Protein AF-K0IJR1-F1 (afdb_monomer_lite)

pLDDT: mean 80.93, std 12.29, range [48.25, 97.19]

Organism: Nitrososphaera gargensis (strain Ga9.2) (NCBI:txid1237085)

Foldseek 3Di:
DVVVCVVVVHLAEEAEDCDDDPPAPDPAWHADPSHYIYGYPLCVVVVVVLSVVLRVVLVVQVVVDDDPVSSVVSVVVSVVVSVCVCVDPVVVVVVVVSVVVVVVVVVVVVVVVVVVVVVVVVVVVVVVVVVVVVVVVVVVVVVVVVVVVPDDDPD

Sequence (155 aa):
MKRNLREEQTDWGILVSKVFPSNALNDKMYIDTSGILVVKTDYASAAYLGLRHAVIHQFQVQSRLNTQQEREGAHDQILGVLKDWMQGNKLKDVFAKIDEARKATIETEDLLQKLQTYNERTVKSSREFQIKIRGWLQESTQILGELQEKLPLDS

Secondary structure (DSSP, 8-state):
-HHHHHHTT-S-EEEEESS--TT-SSSSEEE-TTSEEEEEGGGHHHHHHHHHHHHHHHHHHHTT--SHHHHHHHHHHHHHHHHHHHHSHHHHHHHHHHHHHHHHHHHHHHHHHHHHHHHHHHHHHHHHHHHHHHHHHHHHHHHHHHHHHHS----

Structure (mmCIF, N/CA/C/O backbone):
data_AF-K0IJR1-F1
#
_entry.id   AF-K0IJR1-F1
#
loop_
_atom_site.group_PDB
_atom_site.id
_atom_site.type_symbol
_atom_site.label_atom_id
_atom_site.label_alt_id
_atom_site.label_comp_id
_atom_site.label_asym_id
_atom_site.label_entity_id
_atom_site.label_seq_id
_atom_site.pdbx_PDB_ins_code
_atom_site.Cartn_x
_atom_site.Cartn_y
_atom_site.Cartn_z
_atom_site.occupancy
_atom_site.B_iso_or_equiv
_atom_site.auth_seq_id
_atom_site.auth_comp_id
_atom_site.auth_asym_id
_atom_site.auth_atom_id
_atom_site.pdbx_PDB_model_num
ATOM 1 N N . MET A 1 1 ? -4.149 12.535 -21.315 1.00 53.59 1 MET A N 1
ATOM 2 C CA . MET A 1 1 ? -2.776 11.987 -21.250 1.00 53.59 1 MET A CA 1
ATOM 3 C C . MET A 1 1 ? -1.950 12.298 -22.494 1.00 53.59 1 MET A C 1
ATOM 5 O O . MET A 1 1 ? -0.945 12.972 -22.350 1.00 53.59 1 MET A O 1
ATOM 9 N N . LYS A 1 2 ? -2.401 11.938 -23.710 1.00 51.88 2 LYS A N 1
ATOM 10 C CA . LYS A 1 2 ? -1.690 12.270 -24.969 1.00 51.88 2 LYS A CA 1
ATOM 11 C C . LYS A 1 2 ? -1.376 13.766 -25.166 1.00 51.88 2 LYS A C 1
ATOM 13 O O . LYS A 1 2 ? -0.408 14.090 -25.837 1.00 51.88 2 LYS A O 1
ATOM 18 N N . ARG A 1 3 ? -2.178 14.670 -24.581 1.00 50.97 3 ARG A N 1
ATOM 19 C CA . ARG A 1 3 ? -1.933 16.124 -24.612 1.00 50.97 3 ARG A CA 1
ATOM 20 C C . ARG A 1 3 ? -0.706 16.530 -23.779 1.00 50.97 3 ARG A C 1
ATOM 22 O O . ARG A 1 3 ? 0.162 17.200 -24.309 1.00 50.97 3 ARG A O 1
ATOM 29 N N . ASN A 1 4 ? -0.594 16.030 -22.547 1.00 57.41 4 ASN A N 1
ATOM 30 C CA . ASN A 1 4 ? 0.521 16.341 -21.643 1.00 57.41 4 ASN A CA 1
ATOM 31 C C . ASN A 1 4 ? 1.844 15.719 -22.126 1.00 57.41 4 ASN A C 1
ATOM 33 O O . ASN A 1 4 ? 2.884 16.351 -22.042 1.00 57.41 4 ASN A O 1
ATOM 37 N N . LEU A 1 5 ? 1.798 14.510 -22.702 1.00 58.09 5 LEU A N 1
ATOM 38 C CA . LEU A 1 5 ? 2.982 13.859 -23.289 1.00 58.09 5 LEU A CA 1
ATOM 39 C C . LEU A 1 5 ? 3.547 14.649 -24.484 1.00 58.09 5 LEU A C 1
ATOM 41 O O . LEU A 1 5 ? 4.758 14.767 -24.641 1.00 58.09 5 LEU A O 1
ATOM 45 N N . ARG A 1 6 ? 2.662 15.242 -25.301 1.00 57.06 6 ARG A N 1
ATOM 46 C CA . ARG A 1 6 ? 3.049 16.127 -26.412 1.00 57.06 6 ARG A CA 1
ATOM 47 C C . ARG A 1 6 ? 3.635 17.458 -25.943 1.00 57.06 6 ARG A C 1
ATOM 49 O O . ARG A 1 6 ? 4.505 17.986 -26.623 1.00 57.06 6 ARG A O 1
ATOM 56 N N . GLU A 1 7 ? 3.154 17.996 -24.825 1.00 51.34 7 GLU A N 1
ATOM 57 C CA . GLU A 1 7 ? 3.683 19.231 -24.230 1.00 51.34 7 GLU A CA 1
ATOM 58 C C . GLU A 1 7 ? 5.073 19.014 -23.608 1.00 51.34 7 GLU A C 1
ATOM 60 O O . GLU A 1 7 ? 5.929 19.885 -23.727 1.00 51.34 7 GLU A O 1
ATOM 65 N N . GLU A 1 8 ? 5.332 17.838 -23.026 1.00 51.34 8 GLU A N 1
ATOM 66 C CA . GLU A 1 8 ? 6.619 17.504 -22.391 1.00 51.34 8 GLU A CA 1
ATOM 67 C C . GLU A 1 8 ? 7.640 16.815 -23.317 1.00 51.34 8 GLU A C 1
ATOM 69 O O . GLU A 1 8 ? 8.737 16.485 -22.876 1.00 51.34 8 GLU A O 1
ATOM 74 N N . GLN A 1 9 ? 7.312 16.610 -24.600 1.00 57.69 9 GLN A N 1
ATOM 75 C CA . GLN A 1 9 ? 8.177 15.940 -25.590 1.00 57.69 9 GLN A CA 1
ATOM 76 C C . GLN A 1 9 ? 8.716 14.573 -25.124 1.00 57.69 9 GLN A C 1
ATOM 78 O O . GLN A 1 9 ? 9.851 14.205 -25.427 1.00 57.69 9 GLN A O 1
ATOM 83 N N . THR A 1 10 ? 7.910 13.807 -24.386 1.00 60.69 10 THR A N 1
ATOM 84 C CA . THR A 1 10 ? 8.278 12.464 -23.921 1.00 60.69 10 THR A CA 1
ATOM 85 C C . THR A 1 10 ? 7.303 11.427 -24.459 1.00 60.69 10 THR A C 1
ATOM 87 O O . THR A 1 10 ? 6.085 11.573 -24.343 1.00 60.69 10 THR A O 1
ATOM 90 N N . ASP A 1 11 ? 7.852 10.347 -25.010 1.00 68.19 11 ASP A N 1
ATOM 91 C CA . ASP A 1 11 ? 7.077 9.175 -25.427 1.00 68.19 11 ASP A CA 1
ATOM 92 C C . ASP A 1 11 ? 6.671 8.307 -24.221 1.00 68.19 11 ASP A C 1
ATOM 94 O O . ASP A 1 11 ? 5.803 7.450 -24.320 1.00 68.19 11 ASP A O 1
ATOM 98 N N . TRP A 1 12 ? 7.250 8.558 -23.043 1.00 77.31 12 TRP A N 1
ATOM 99 C CA . TRP A 1 12 ? 7.043 7.757 -21.838 1.00 77.31 12 TRP A CA 1
ATOM 100 C C . TRP A 1 12 ? 6.056 8.393 -20.872 1.00 77.31 12 TRP A C 1
ATOM 102 O O . TRP A 1 12 ? 6.128 9.591 -20.593 1.00 77.31 12 TRP A O 1
ATOM 112 N N . GLY A 1 13 ? 5.204 7.570 -20.262 1.00 77.88 13 GLY A N 1
ATOM 113 C CA . GLY A 1 13 ? 4.286 8.022 -19.217 1.00 77.88 13 GLY A CA 1
ATOM 114 C C . GLY A 1 13 ? 3.904 6.922 -18.236 1.00 77.88 13 GLY A C 1
ATOM 115 O O . GLY A 1 13 ? 4.012 5.742 -18.547 1.00 77.88 13 GLY A O 1
ATOM 116 N N . ILE A 1 14 ? 3.425 7.312 -17.049 1.00 83.44 14 ILE A N 1
ATOM 117 C CA . ILE A 1 14 ? 2.830 6.385 -16.073 1.00 83.44 14 ILE A CA 1
ATOM 118 C C . ILE A 1 14 ? 1.366 6.720 -15.883 1.00 83.44 14 ILE A C 1
ATOM 120 O O . ILE A 1 14 ? 1.018 7.823 -15.460 1.00 83.44 14 ILE A O 1
ATOM 124 N N . LEU A 1 15 ? 0.511 5.743 -16.153 1.00 83.88 15 LEU A N 1
ATOM 125 C CA . LEU A 1 15 ? -0.904 5.782 -15.851 1.00 83.88 15 LEU A CA 1
ATOM 126 C C . LEU A 1 15 ? -1.166 4.949 -14.599 1.00 83.88 15 LEU A C 1
ATOM 128 O O . LEU A 1 15 ? -1.193 3.719 -14.632 1.00 83.88 15 LEU A O 1
ATOM 132 N N . VAL A 1 16 ? -1.392 5.638 -13.487 1.00 81.88 16 VAL A N 1
ATOM 133 C CA . VAL A 1 16 ? -1.820 4.992 -12.249 1.00 81.88 16 VAL A CA 1
ATOM 134 C C . VAL A 1 16 ? -3.333 4.826 -12.287 1.00 81.88 16 VAL A C 1
ATOM 136 O O . VAL A 1 16 ? -4.061 5.812 -12.402 1.00 81.88 16 VAL A O 1
ATOM 139 N N . SER A 1 17 ? -3.817 3.589 -12.181 1.00 78.31 17 SER A N 1
ATOM 140 C CA . SER A 1 17 ? -5.252 3.300 -12.210 1.00 78.31 17 SER A CA 1
ATOM 141 C C . SER A 1 17 ? -5.676 2.414 -11.044 1.00 78.31 17 SER A C 1
ATOM 143 O O . SER A 1 17 ? -5.013 1.432 -10.714 1.00 78.31 17 SER A O 1
ATOM 145 N N . LYS A 1 18 ? -6.835 2.737 -10.456 1.00 68.38 18 LYS A N 1
ATOM 146 C CA . LYS A 1 18 ? -7.529 1.862 -9.497 1.00 68.38 18 LYS A CA 1
ATOM 147 C C . LYS A 1 18 ? -8.198 0.669 -10.188 1.00 68.38 18 LYS A C 1
ATOM 149 O O . LYS A 1 18 ? -8.393 -0.365 -9.561 1.00 68.38 18 LYS A O 1
ATOM 154 N N . VAL A 1 19 ? -8.543 0.814 -11.470 1.00 67.56 19 VAL A N 1
ATOM 155 C CA . VAL A 1 19 ? -9.194 -0.219 -12.285 1.00 67.56 19 VAL A CA 1
ATOM 156 C C . VAL A 1 19 ? -8.186 -0.721 -13.309 1.00 67.56 19 VAL A C 1
ATOM 158 O O . VAL A 1 19 ? -7.749 0.031 -14.182 1.00 67.56 19 VAL A O 1
ATOM 161 N N . PHE A 1 20 ? -7.779 -1.978 -13.166 1.00 67.00 20 PHE A N 1
ATOM 162 C CA . PHE A 1 20 ? -6.746 -2.592 -13.993 1.00 67.00 20 PHE A CA 1
ATOM 163 C C . PHE A 1 20 ? -7.384 -3.572 -14.986 1.00 67.00 20 PHE A C 1
ATOM 165 O O . PHE A 1 20 ? -8.226 -4.365 -14.562 1.00 67.00 20 PHE A O 1
ATOM 172 N N . PRO A 1 21 ? -7.036 -3.533 -16.286 1.00 61.16 21 PRO A N 1
ATOM 173 C CA . PRO A 1 21 ? -7.594 -4.467 -17.256 1.00 61.16 21 PRO A CA 1
ATOM 174 C C . PRO A 1 21 ? -7.166 -5.905 -16.932 1.00 61.16 21 PRO A C 1
ATOM 176 O O . PRO A 1 21 ? -5.992 -6.172 -16.678 1.00 61.16 21 PRO A O 1
ATOM 179 N N . SER A 1 22 ? -8.124 -6.833 -16.978 1.00 58.06 22 SER A N 1
ATOM 180 C CA . SER A 1 22 ? -7.965 -8.253 -16.619 1.00 58.06 22 SER A CA 1
ATOM 181 C C . SER A 1 22 ? -6.958 -9.011 -17.493 1.00 58.06 22 SER A C 1
ATOM 183 O O . SER A 1 22 ? -6.503 -10.082 -17.112 1.00 58.06 22 SER A O 1
ATOM 185 N N . ASN A 1 23 ? -6.619 -8.456 -18.661 1.00 53.59 23 ASN A N 1
ATOM 186 C CA . ASN A 1 23 ? -5.821 -9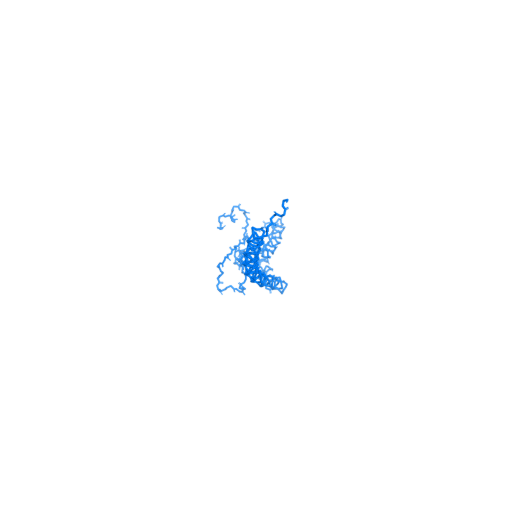.104 -19.705 1.00 53.59 23 ASN A CA 1
ATOM 187 C C . ASN A 1 23 ? -4.339 -8.672 -19.697 1.00 53.59 23 ASN A C 1
ATOM 189 O O . ASN A 1 23 ? -3.637 -8.859 -20.688 1.00 53.59 23 ASN A O 1
ATOM 193 N N . ALA A 1 24 ? -3.860 -8.037 -18.626 1.00 57.41 24 ALA A N 1
ATOM 194 C CA . ALA A 1 24 ? -2.464 -7.625 -18.513 1.00 57.41 24 ALA A CA 1
ATOM 195 C C . ALA A 1 24 ? -1.539 -8.837 -18.269 1.00 57.41 24 ALA A C 1
ATOM 197 O O . ALA A 1 24 ? -1.836 -9.679 -17.427 1.00 57.41 24 ALA A O 1
ATOM 198 N N . LEU A 1 25 ? -0.390 -8.898 -18.964 1.00 53.50 25 LEU A N 1
ATOM 199 C CA . LEU A 1 25 ? 0.642 -9.946 -18.796 1.00 53.50 25 LEU A CA 1
ATOM 200 C C . LEU A 1 25 ? 1.160 -10.080 -17.350 1.00 53.50 25 LEU A C 1
ATOM 202 O O . LEU A 1 25 ? 1.715 -11.111 -16.980 1.00 53.50 25 LEU A O 1
ATOM 206 N N . ASN A 1 26 ? 1.008 -9.022 -16.557 1.00 63.44 26 ASN A N 1
ATOM 207 C CA . ASN A 1 26 ? 1.255 -8.981 -15.129 1.00 63.44 26 ASN A CA 1
ATOM 208 C C . ASN A 1 26 ? 0.098 -8.189 -14.500 1.00 63.44 26 ASN A C 1
ATOM 210 O O . ASN A 1 26 ? -0.229 -7.074 -14.910 1.00 63.44 26 ASN A O 1
ATOM 214 N N . ASP A 1 27 ? -0.544 -8.795 -13.512 1.00 71.50 27 ASP A N 1
ATOM 215 C CA . ASP A 1 27 ? -1.739 -8.322 -12.817 1.00 71.50 27 ASP A CA 1
ATOM 216 C C . ASP A 1 27 ? -1.499 -7.061 -11.966 1.00 71.50 27 ASP A C 1
ATOM 218 O O . ASP A 1 27 ? -2.444 -6.496 -11.404 1.00 71.50 27 ASP A O 1
ATOM 222 N N . LYS A 1 28 ? -0.249 -6.592 -11.883 1.00 77.19 28 LYS A N 1
ATOM 223 C CA . LYS A 1 28 ? 0.178 -5.411 -11.119 1.00 77.19 28 LYS A CA 1
ATOM 224 C C . LYS A 1 28 ? 0.629 -4.249 -12.008 1.00 77.19 28 LYS A C 1
ATOM 226 O O . LYS A 1 28 ? 0.495 -3.091 -11.601 1.00 77.19 28 LYS A O 1
ATOM 231 N N . MET A 1 29 ? 1.154 -4.543 -13.202 1.00 79.56 29 MET A N 1
ATOM 232 C CA . MET A 1 29 ? 1.762 -3.557 -14.099 1.00 79.56 29 MET A CA 1
ATOM 233 C C . MET A 1 29 ? 1.855 -4.073 -15.544 1.00 79.56 29 MET A C 1
ATOM 235 O O . MET A 1 29 ? 2.227 -5.221 -15.756 1.00 79.56 29 MET A O 1
ATOM 239 N N . TYR A 1 30 ? 1.603 -3.225 -16.544 1.00 81.06 30 TYR A N 1
ATOM 240 C CA . TYR A 1 30 ? 1.926 -3.522 -17.947 1.00 81.06 30 TYR A CA 1
ATOM 241 C C . TYR A 1 30 ? 2.439 -2.278 -18.672 1.00 81.06 30 TYR A C 1
ATOM 243 O O . TYR A 1 30 ? 2.144 -1.159 -18.262 1.00 81.06 30 TYR A O 1
ATOM 251 N N . ILE A 1 31 ? 3.191 -2.472 -19.756 1.00 80.56 31 ILE A N 1
ATOM 252 C CA . ILE A 1 31 ? 3.590 -1.391 -20.663 1.00 80.56 31 ILE A CA 1
ATOM 253 C C . ILE A 1 31 ? 2.873 -1.561 -21.995 1.00 80.56 31 ILE A C 1
ATOM 255 O O . ILE A 1 31 ? 2.803 -2.679 -22.516 1.00 80.56 31 ILE A O 1
ATOM 259 N N . ASP A 1 32 ? 2.326 -0.478 -22.536 1.00 76.56 32 ASP A N 1
ATOM 260 C CA . ASP A 1 32 ? 1.822 -0.484 -23.903 1.00 76.56 32 ASP A CA 1
ATOM 261 C C . ASP A 1 32 ? 2.954 -0.300 -24.928 1.00 76.56 32 ASP A C 1
ATOM 263 O O . ASP A 1 32 ? 4.109 -0.025 -24.593 1.00 76.56 32 ASP A O 1
ATOM 267 N N . THR A 1 33 ? 2.635 -0.495 -26.206 1.00 70.56 33 THR A N 1
ATOM 268 C CA . THR A 1 33 ? 3.597 -0.350 -27.309 1.00 70.56 33 THR A CA 1
ATOM 269 C C . THR A 1 33 ? 4.052 1.088 -27.533 1.00 70.56 33 THR A C 1
ATOM 271 O O . THR A 1 33 ? 4.989 1.297 -28.288 1.00 70.56 33 THR A O 1
ATOM 274 N N . SER A 1 34 ? 3.398 2.066 -26.907 1.00 69.75 34 SER A N 1
ATOM 275 C CA . SER A 1 34 ? 3.790 3.474 -26.946 1.00 69.75 34 SER A CA 1
ATOM 276 C C . SER A 1 34 ? 4.651 3.898 -25.756 1.00 69.75 34 SER A C 1
ATOM 278 O O . SER A 1 34 ? 4.957 5.075 -25.656 1.00 69.75 34 SER A O 1
ATOM 280 N N . GLY A 1 35 ? 5.037 2.987 -24.853 1.00 70.69 35 GLY A N 1
ATOM 281 C CA . GLY A 1 35 ? 5.860 3.326 -23.687 1.00 70.69 35 GLY A CA 1
ATOM 282 C C . GLY A 1 35 ? 5.074 3.878 -22.494 1.00 70.69 35 GLY A C 1
ATOM 283 O O . GLY A 1 35 ? 5.665 4.390 -21.540 1.00 70.69 35 GLY A O 1
ATOM 284 N N . ILE A 1 36 ? 3.745 3.752 -22.494 1.00 82.38 36 ILE A N 1
ATOM 285 C CA . ILE A 1 36 ? 2.922 4.110 -21.339 1.00 82.38 36 ILE A CA 1
ATOM 286 C C . ILE A 1 36 ? 2.844 2.907 -20.404 1.00 82.38 36 ILE A C 1
ATOM 288 O O . ILE A 1 36 ? 2.309 1.847 -20.736 1.00 82.38 36 ILE A O 1
ATOM 292 N N . LEU A 1 37 ? 3.374 3.096 -19.201 1.00 84.62 37 LEU A N 1
ATOM 293 C CA . LEU A 1 37 ? 3.309 2.139 -18.115 1.00 84.62 37 LEU A CA 1
ATOM 294 C C . LEU A 1 37 ? 1.980 2.303 -17.384 1.00 84.62 37 LEU A C 1
ATOM 296 O O . LEU A 1 37 ? 1.709 3.350 -16.800 1.00 84.62 37 LEU A O 1
ATOM 300 N N . VAL A 1 38 ? 1.152 1.274 -17.369 1.00 84.69 38 VAL A N 1
ATOM 301 C CA . VAL A 1 38 ? -0.075 1.255 -16.578 1.00 84.69 38 VAL A CA 1
ATOM 302 C C . VAL A 1 38 ? 0.196 0.444 -15.323 1.00 84.69 38 VAL A C 1
ATOM 304 O O . VAL A 1 38 ? 0.677 -0.685 -15.400 1.00 84.69 38 VAL A O 1
ATOM 307 N N . VAL A 1 39 ? -0.076 1.022 -14.153 1.00 85.69 39 VAL A N 1
ATOM 308 C CA . VAL A 1 39 ? 0.268 0.416 -12.858 1.00 85.69 39 VAL A CA 1
ATOM 309 C C . VAL A 1 39 ? -0.860 0.586 -11.837 1.00 85.69 39 VAL A C 1
ATOM 311 O O . VAL A 1 39 ? -1.532 1.622 -11.797 1.00 85.69 39 VAL A O 1
ATOM 314 N N . LYS A 1 40 ? -1.091 -0.439 -11.008 1.00 85.38 40 LYS A N 1
ATOM 315 C CA . LYS A 1 40 ? -1.972 -0.307 -9.836 1.00 85.38 40 LYS A CA 1
ATOM 316 C C . LYS A 1 40 ? -1.353 0.669 -8.833 1.00 85.38 40 LYS A C 1
ATOM 318 O O . LYS A 1 40 ? -0.136 0.705 -8.668 1.00 85.38 40 LYS A O 1
ATOM 323 N N . THR A 1 41 ? -2.190 1.434 -8.134 1.00 84.06 41 THR A N 1
ATOM 324 C CA . THR A 1 41 ? -1.749 2.497 -7.210 1.00 84.06 41 THR A CA 1
ATOM 325 C C . THR A 1 41 ? -0.688 2.033 -6.212 1.00 84.06 41 THR A C 1
ATOM 327 O O . THR A 1 41 ? 0.312 2.724 -6.035 1.00 84.06 41 THR A O 1
ATOM 330 N N . ASP A 1 42 ? -0.850 0.836 -5.654 1.00 83.19 42 ASP A N 1
ATOM 331 C CA . ASP A 1 42 ? 0.043 0.280 -4.630 1.00 83.19 42 ASP A CA 1
ATOM 332 C C . ASP A 1 42 ? 1.489 0.073 -5.122 1.00 83.19 42 ASP A C 1
ATOM 334 O O . ASP A 1 42 ? 2.426 0.097 -4.329 1.00 83.19 42 ASP A O 1
ATOM 338 N N . TYR A 1 43 ? 1.697 -0.080 -6.435 1.00 87.06 43 TYR A N 1
ATOM 339 C CA . TYR A 1 43 ? 3.017 -0.336 -7.026 1.00 87.06 43 TYR A CA 1
ATOM 340 C C . TYR A 1 43 ? 3.570 0.861 -7.812 1.00 87.06 43 TYR A C 1
ATOM 342 O O . TYR A 1 43 ? 4.649 0.766 -8.405 1.00 87.06 43 TYR A O 1
ATOM 350 N N . ALA A 1 44 ? 2.866 1.999 -7.812 1.00 84.94 44 ALA A N 1
ATOM 351 C CA . ALA A 1 44 ? 3.215 3.171 -8.614 1.00 84.94 44 ALA A CA 1
ATOM 352 C C . ALA A 1 44 ? 4.626 3.705 -8.319 1.00 84.94 44 ALA A C 1
ATOM 354 O O . ALA A 1 44 ? 5.342 4.091 -9.240 1.00 84.94 44 ALA A O 1
ATOM 355 N N . SER A 1 45 ? 5.064 3.669 -7.059 1.00 84.12 45 SER A N 1
ATOM 356 C CA . SER A 1 45 ? 6.400 4.128 -6.658 1.00 84.12 45 SER A CA 1
ATOM 357 C C . SER A 1 45 ? 7.520 3.280 -7.269 1.00 84.12 45 SER A C 1
ATOM 359 O O . SER A 1 45 ? 8.513 3.818 -7.759 1.00 84.12 45 SER A O 1
ATOM 361 N N . ALA A 1 46 ? 7.354 1.954 -7.286 1.00 84.69 46 ALA A N 1
ATOM 362 C CA . ALA A 1 46 ? 8.323 1.040 -7.890 1.00 84.69 46 ALA A CA 1
ATOM 363 C C . ALA A 1 46 ? 8.361 1.203 -9.419 1.00 84.69 46 ALA A C 1
ATOM 365 O O . ALA A 1 46 ? 9.437 1.291 -10.011 1.00 84.69 46 ALA A O 1
ATOM 366 N N . ALA A 1 47 ? 7.186 1.329 -10.040 1.00 84.50 47 ALA A N 1
ATOM 367 C CA . ALA A 1 47 ? 7.033 1.643 -11.458 1.00 84.50 47 ALA A CA 1
ATOM 368 C C . ALA A 1 47 ? 7.708 2.968 -11.854 1.00 84.50 47 ALA A C 1
ATOM 370 O O . ALA A 1 47 ? 8.426 3.024 -12.853 1.00 84.50 47 ALA A O 1
ATOM 371 N N . TYR A 1 48 ? 7.526 4.021 -11.051 1.00 85.19 48 TYR A N 1
ATOM 372 C CA . TYR A 1 48 ? 8.130 5.333 -11.281 1.00 85.19 48 TYR A CA 1
ATOM 373 C C . TYR A 1 48 ? 9.652 5.287 -11.297 1.00 85.19 48 TYR A C 1
ATOM 375 O O . TYR A 1 48 ? 10.276 5.855 -12.193 1.00 85.19 48 TYR A O 1
ATO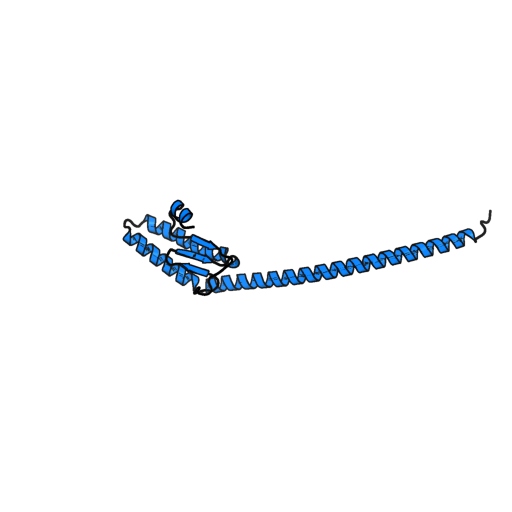M 383 N N . LEU A 1 49 ? 10.261 4.569 -10.353 1.00 82.94 49 LEU A N 1
ATOM 384 C CA . LEU A 1 49 ? 11.713 4.418 -10.319 1.00 82.94 49 LEU A CA 1
ATOM 385 C C . LEU A 1 49 ? 12.246 3.714 -11.572 1.00 82.94 49 LEU A C 1
ATOM 387 O O . LEU A 1 49 ? 13.255 4.162 -12.121 1.00 82.94 49 LEU A O 1
ATOM 391 N N . GLY A 1 50 ? 11.565 2.663 -12.037 1.00 80.44 50 GLY A N 1
ATOM 392 C CA . GLY A 1 50 ? 11.926 1.956 -13.268 1.00 80.44 50 GLY A CA 1
ATOM 393 C C . GLY A 1 50 ? 11.838 2.856 -14.499 1.00 80.44 50 GLY A C 1
ATOM 394 O O . GLY A 1 50 ? 12.821 3.008 -15.227 1.00 80.44 50 GLY A O 1
ATOM 395 N N . LEU A 1 51 ? 10.698 3.531 -14.687 1.00 82.81 51 LEU A N 1
ATOM 396 C CA . LEU A 1 51 ? 10.499 4.408 -15.841 1.00 82.81 51 LEU A CA 1
ATOM 397 C C . LEU A 1 51 ? 11.462 5.599 -15.832 1.00 82.81 51 LEU A C 1
ATOM 399 O O . LEU A 1 51 ? 12.021 5.943 -16.868 1.00 82.81 51 LEU A O 1
ATOM 403 N N . ARG A 1 52 ? 11.717 6.205 -14.666 1.00 83.62 52 ARG A N 1
ATOM 404 C CA . ARG A 1 52 ? 12.649 7.334 -14.545 1.00 83.62 52 ARG A CA 1
ATOM 405 C C . ARG A 1 52 ? 14.043 6.977 -15.062 1.00 83.62 52 ARG A C 1
ATOM 407 O O . ARG A 1 52 ? 14.652 7.785 -15.756 1.00 83.62 52 ARG A O 1
ATOM 414 N N . HIS A 1 53 ? 14.548 5.786 -14.744 1.00 81.75 53 HIS A N 1
ATOM 415 C CA . HIS A 1 53 ? 15.853 5.345 -15.246 1.00 81.75 53 HIS A CA 1
ATOM 416 C C . HIS A 1 53 ? 15.838 5.130 -16.761 1.00 81.75 53 HIS A C 1
ATOM 418 O O . HIS A 1 53 ? 16.784 5.538 -17.433 1.00 81.75 53 HIS A O 1
ATOM 424 N N . ALA A 1 54 ? 14.758 4.563 -17.305 1.00 78.88 54 ALA A N 1
ATOM 425 C CA . ALA A 1 54 ? 14.602 4.388 -18.746 1.00 78.88 54 ALA A CA 1
ATOM 426 C C . ALA A 1 54 ? 14.548 5.725 -19.502 1.00 78.88 54 ALA A C 1
ATOM 428 O O . ALA A 1 54 ? 15.234 5.882 -20.508 1.00 78.88 54 ALA A O 1
ATOM 429 N N . VAL A 1 55 ? 13.818 6.716 -18.982 1.00 77.81 55 VAL A N 1
ATOM 430 C CA . VAL A 1 55 ? 13.740 8.067 -19.566 1.00 77.81 55 VAL A CA 1
ATOM 431 C C . VAL A 1 55 ? 15.098 8.770 -19.527 1.00 77.81 55 VAL A C 1
ATOM 433 O O . VAL A 1 55 ? 15.524 9.334 -20.533 1.00 77.81 55 VAL A O 1
ATOM 436 N N . ILE A 1 56 ? 15.813 8.705 -18.397 1.00 81.00 56 ILE A N 1
ATOM 437 C CA . ILE A 1 56 ? 17.166 9.277 -18.281 1.00 81.00 56 ILE A CA 1
ATOM 438 C C . ILE A 1 56 ? 18.107 8.629 -19.301 1.00 81.00 56 ILE A C 1
ATOM 440 O O . ILE A 1 56 ? 18.855 9.331 -19.982 1.00 81.00 56 ILE A O 1
ATOM 444 N N . HIS A 1 57 ? 18.052 7.303 -19.433 1.00 79.12 57 HIS A N 1
ATOM 445 C CA . HIS A 1 57 ? 18.863 6.579 -20.403 1.00 79.12 57 HIS A CA 1
ATOM 446 C C . HIS A 1 57 ? 18.499 6.962 -21.845 1.00 79.12 57 HIS A C 1
ATOM 448 O O . HIS A 1 57 ? 19.392 7.239 -22.645 1.00 79.12 57 HIS A O 1
ATOM 454 N N . GLN A 1 58 ? 17.205 7.061 -22.176 1.00 76.25 58 GLN A N 1
ATOM 455 C CA . GLN A 1 58 ? 16.762 7.516 -23.496 1.00 76.25 58 GLN A CA 1
ATOM 456 C C . GLN A 1 58 ? 17.291 8.910 -23.814 1.00 76.25 58 GLN A C 1
ATOM 458 O O . GLN A 1 58 ? 17.814 9.123 -24.903 1.00 76.25 58 GLN A O 1
ATOM 463 N N . PHE A 1 59 ? 17.195 9.845 -22.870 1.00 77.50 59 PHE A N 1
ATOM 464 C CA . PHE A 1 59 ? 17.685 11.207 -23.058 1.00 77.50 59 PHE A CA 1
ATOM 465 C C . PHE A 1 59 ? 19.199 11.239 -23.327 1.00 77.50 59 PHE A C 1
ATOM 467 O O . PHE A 1 59 ? 19.667 11.915 -24.245 1.00 77.50 59 PHE A O 1
ATOM 474 N N . GLN A 1 60 ? 19.975 10.447 -22.580 1.00 78.19 60 GLN A N 1
ATOM 475 C CA . GLN A 1 60 ? 21.423 10.324 -22.779 1.00 78.19 60 GLN A CA 1
ATOM 476 C C . GLN A 1 60 ? 21.775 9.741 -24.152 1.00 78.19 60 GLN A C 1
ATOM 478 O O . GLN A 1 60 ? 22.696 10.233 -24.804 1.00 78.19 60 GLN A O 1
ATOM 483 N N . VAL A 1 61 ? 21.042 8.725 -24.609 1.00 76.56 61 VAL A N 1
ATOM 484 C CA . VAL A 1 61 ? 21.263 8.097 -25.917 1.00 76.56 61 VAL A CA 1
ATOM 485 C C . VAL A 1 61 ? 20.818 9.019 -27.055 1.00 76.56 61 VAL A C 1
ATOM 487 O O . VAL A 1 61 ? 21.595 9.243 -27.978 1.00 76.56 61 VAL A O 1
ATOM 490 N N . GLN A 1 62 ? 19.636 9.638 -26.972 1.00 71.25 62 GLN A N 1
ATOM 491 C CA . GLN A 1 62 ? 19.114 10.546 -28.003 1.00 71.25 62 GLN A CA 1
ATOM 492 C C . GLN A 1 62 ? 20.019 11.756 -28.256 1.00 71.25 62 GLN A C 1
ATOM 494 O O . GLN A 1 62 ? 20.121 12.197 -29.398 1.00 71.25 62 GLN A O 1
ATOM 499 N N . SER A 1 63 ? 20.727 12.251 -27.233 1.00 68.38 63 SER A N 1
ATOM 500 C CA . SER A 1 63 ? 21.707 13.340 -27.388 1.00 68.38 63 SER A CA 1
ATOM 501 C C . SER A 1 63 ? 22.891 12.996 -28.308 1.00 68.38 63 SER A C 1
ATOM 503 O O . SER A 1 63 ? 23.637 13.886 -28.709 1.00 68.38 63 SER A O 1
ATOM 505 N N . ARG A 1 64 ? 23.063 11.710 -28.646 1.00 70.06 64 ARG A N 1
ATOM 506 C CA . ARG A 1 64 ? 24.154 11.176 -29.474 1.00 70.06 64 ARG A CA 1
ATOM 507 C C . ARG A 1 64 ? 23.686 10.647 -30.833 1.00 70.06 64 ARG A C 1
ATOM 509 O O . ARG A 1 64 ? 24.526 10.219 -31.616 1.00 70.06 64 ARG A O 1
ATOM 516 N N . LEU A 1 65 ? 22.377 10.648 -31.101 1.00 77.06 65 LEU A N 1
ATOM 517 C CA . LEU A 1 65 ? 21.785 10.084 -32.316 1.00 77.06 65 LEU A CA 1
ATOM 518 C C . LEU A 1 65 ? 21.320 11.190 -33.265 1.00 77.06 65 LEU A C 1
ATOM 520 O O . LEU A 1 65 ? 20.557 12.084 -32.879 1.00 77.06 65 LEU A O 1
ATOM 524 N N . ASN A 1 66 ? 21.749 11.098 -34.523 1.00 69.50 66 ASN A N 1
ATOM 525 C CA . ASN A 1 66 ? 21.559 12.156 -35.516 1.00 69.50 66 ASN A CA 1
ATOM 526 C C . ASN A 1 66 ? 20.382 11.883 -36.456 1.00 69.50 66 ASN A C 1
ATOM 528 O O . ASN A 1 66 ? 19.867 12.817 -37.070 1.00 69.50 66 ASN A O 1
ATOM 532 N N . THR A 1 67 ? 19.929 10.631 -36.560 1.00 75.94 67 THR A N 1
ATOM 533 C CA . THR A 1 67 ? 18.843 10.244 -37.467 1.00 75.94 67 THR A CA 1
ATOM 534 C C . THR A 1 67 ? 17.595 9.778 -36.719 1.00 75.94 67 THR A C 1
ATOM 536 O O . THR A 1 67 ? 17.658 9.247 -35.611 1.00 75.94 67 THR A O 1
ATOM 539 N N . GLN A 1 68 ? 16.431 9.961 -37.345 1.00 72.44 68 GLN A N 1
ATOM 540 C CA . GLN A 1 68 ? 15.147 9.506 -36.804 1.00 72.44 68 GLN A CA 1
ATOM 541 C C . GLN A 1 68 ? 15.104 7.977 -36.628 1.00 72.44 68 GLN A C 1
ATOM 543 O O . GLN A 1 68 ? 14.585 7.479 -35.635 1.00 72.44 68 GLN A O 1
ATOM 548 N N . GLN A 1 69 ? 15.727 7.241 -37.549 1.00 74.38 69 GLN A N 1
ATOM 549 C CA . GLN A 1 69 ? 15.758 5.779 -37.555 1.00 74.38 69 GLN A CA 1
ATOM 550 C C . GLN A 1 69 ? 16.567 5.208 -36.377 1.00 74.38 69 GLN A C 1
ATOM 552 O O . GLN A 1 69 ? 16.178 4.215 -35.766 1.00 74.38 69 GLN A O 1
ATOM 557 N N . GLU A 1 70 ? 17.662 5.872 -35.996 1.00 76.75 70 GLU A N 1
ATOM 558 C CA . GLU A 1 70 ? 18.428 5.518 -34.796 1.00 76.75 70 GLU A CA 1
ATOM 559 C C . GLU A 1 70 ? 17.631 5.776 -33.510 1.00 76.75 70 GLU A C 1
ATOM 561 O O . GLU A 1 70 ? 17.720 4.999 -32.558 1.00 76.75 70 GLU A O 1
ATOM 566 N N . ARG A 1 71 ? 16.839 6.857 -33.471 1.00 74.19 71 ARG A N 1
ATOM 567 C CA . ARG A 1 71 ? 16.004 7.200 -32.308 1.00 74.19 71 ARG A CA 1
ATOM 568 C C . ARG A 1 71 ? 14.899 6.173 -32.080 1.00 74.19 71 ARG A C 1
ATOM 570 O O . ARG A 1 71 ? 14.658 5.805 -30.934 1.00 74.19 71 ARG A O 1
ATOM 577 N N . GLU A 1 72 ? 14.276 5.695 -33.153 1.00 75.94 72 GLU A N 1
ATOM 578 C CA . GLU A 1 72 ? 13.270 4.627 -33.106 1.00 75.94 72 GLU A CA 1
ATOM 579 C C . GLU A 1 72 ? 13.886 3.302 -32.631 1.00 75.94 72 GLU A C 1
ATOM 581 O O . GLU A 1 72 ? 13.373 2.685 -31.699 1.00 75.94 72 GLU A O 1
ATOM 586 N N . GLY A 1 73 ? 15.057 2.923 -33.156 1.00 78.88 73 GLY A N 1
ATOM 587 C CA . GLY A 1 73 ? 15.771 1.728 -32.691 1.00 78.88 73 GLY A CA 1
ATOM 588 C C . GLY A 1 73 ? 16.172 1.792 -31.210 1.00 78.88 73 GLY A C 1
ATOM 589 O O . GLY A 1 73 ? 16.068 0.796 -30.492 1.00 78.88 73 GLY A O 1
ATOM 590 N N . ALA A 1 74 ? 16.585 2.964 -30.721 1.00 76.44 74 ALA A N 1
ATOM 591 C CA . ALA A 1 74 ? 16.878 3.169 -29.303 1.00 76.44 74 ALA A CA 1
ATOM 592 C C . ALA A 1 74 ? 15.619 3.070 -28.424 1.00 76.44 74 ALA A C 1
ATOM 594 O O . ALA A 1 74 ? 15.684 2.517 -27.325 1.00 76.44 74 ALA A O 1
ATOM 595 N N . HIS A 1 75 ? 14.474 3.568 -28.900 1.00 79.69 75 HIS A N 1
ATOM 596 C CA . HIS A 1 75 ? 13.200 3.449 -28.193 1.00 79.69 75 HIS A CA 1
ATOM 597 C C . HIS A 1 75 ? 12.779 1.981 -28.032 1.00 79.69 75 HIS A C 1
ATOM 599 O O . HIS A 1 75 ? 12.485 1.546 -26.917 1.00 79.69 75 HIS A O 1
ATOM 605 N N . ASP A 1 76 ? 12.849 1.190 -29.105 1.00 81.56 76 ASP A N 1
ATOM 606 C CA . ASP A 1 76 ? 12.506 -0.237 -29.078 1.00 81.56 76 ASP A CA 1
ATOM 607 C C . ASP A 1 76 ? 13.426 -1.047 -28.155 1.00 81.56 76 ASP A C 1
ATOM 609 O O . ASP A 1 76 ? 12.965 -1.927 -27.421 1.00 81.56 76 ASP A O 1
ATOM 613 N N . GLN A 1 77 ? 14.723 -0.725 -28.127 1.00 83.25 77 GLN A N 1
ATOM 614 C CA . GLN A 1 77 ? 15.667 -1.343 -27.191 1.00 83.25 77 GLN A CA 1
ATOM 615 C C . GLN A 1 77 ? 15.304 -1.042 -25.734 1.00 83.25 77 GLN A C 1
ATOM 617 O O . GLN A 1 77 ? 15.298 -1.947 -24.898 1.00 83.25 77 GLN A O 1
ATOM 622 N N . ILE A 1 78 ? 14.963 0.210 -25.423 1.00 81.88 78 ILE A N 1
ATOM 623 C CA . ILE A 1 78 ? 14.564 0.612 -24.069 1.00 81.88 78 ILE A CA 1
ATOM 624 C C . ILE A 1 78 ? 13.236 -0.046 -23.680 1.00 81.88 78 ILE A C 1
ATOM 626 O O . ILE A 1 78 ? 13.106 -0.525 -22.552 1.00 81.88 78 ILE A O 1
ATOM 630 N N . LEU A 1 79 ? 12.280 -0.151 -24.610 1.00 82.06 79 LEU A N 1
ATOM 631 C CA . LEU A 1 79 ? 11.042 -0.909 -24.410 1.00 82.06 79 LEU A CA 1
ATOM 632 C C . LEU A 1 79 ? 11.319 -2.384 -24.101 1.00 82.06 79 LEU A C 1
ATOM 634 O O . LEU A 1 79 ? 10.687 -2.941 -23.203 1.00 82.06 79 LEU A O 1
ATOM 638 N N . GLY A 1 80 ? 12.251 -3.016 -24.818 1.00 83.12 80 GLY A N 1
ATOM 639 C CA . GLY A 1 80 ? 12.671 -4.396 -24.570 1.00 83.12 80 GLY A CA 1
ATOM 640 C C . GLY A 1 80 ? 13.248 -4.578 -23.166 1.00 83.12 80 GLY A C 1
ATOM 641 O O . GLY A 1 80 ? 12.744 -5.388 -22.392 1.00 83.12 80 GLY A O 1
ATOM 642 N N . VAL A 1 81 ? 14.221 -3.743 -22.790 1.00 84.00 81 VAL A N 1
ATOM 643 C CA . VAL A 1 81 ? 14.846 -3.779 -21.457 1.00 84.00 81 VAL A CA 1
ATOM 644 C C . VAL A 1 81 ? 13.825 -3.532 -20.347 1.00 84.00 81 VAL A C 1
ATOM 646 O O . VAL A 1 81 ? 13.860 -4.202 -19.315 1.00 84.00 81 VAL A O 1
ATOM 649 N N . LEU A 1 82 ? 12.892 -2.596 -20.545 1.00 81.31 82 LEU A N 1
ATOM 650 C CA . LEU A 1 82 ? 11.805 -2.367 -19.598 1.00 81.31 82 LEU A CA 1
ATOM 651 C C . LEU A 1 82 ? 10.915 -3.601 -19.475 1.00 81.31 82 LEU A C 1
ATOM 653 O O . LEU A 1 82 ? 10.634 -4.012 -18.355 1.00 81.31 82 LEU A O 1
ATOM 657 N N . LYS A 1 83 ? 10.503 -4.226 -20.584 1.00 82.25 83 LYS A N 1
ATOM 658 C CA . LYS A 1 83 ? 9.704 -5.463 -20.552 1.00 82.25 83 LYS A CA 1
ATOM 659 C C . LYS A 1 83 ? 10.412 -6.582 -19.794 1.00 82.25 83 LYS A C 1
ATOM 661 O O . LYS A 1 83 ? 9.779 -7.210 -18.945 1.00 82.25 83 LYS A O 1
ATOM 666 N N . ASP A 1 84 ? 11.707 -6.766 -20.020 1.00 84.12 84 ASP A N 1
ATOM 667 C CA . ASP A 1 84 ? 12.506 -7.772 -19.317 1.00 84.12 84 ASP A CA 1
ATOM 668 C C . ASP A 1 84 ? 12.628 -7.452 -17.823 1.00 84.12 84 ASP A C 1
ATOM 670 O O . ASP A 1 84 ? 12.423 -8.317 -16.969 1.00 84.12 84 ASP A O 1
ATOM 674 N N . TRP A 1 85 ? 12.882 -6.187 -17.480 1.00 83.88 85 TRP A N 1
ATOM 675 C CA . TRP A 1 85 ? 12.918 -5.729 -16.092 1.00 83.88 85 TRP A CA 1
ATOM 676 C C . TRP A 1 85 ? 11.576 -5.941 -15.381 1.00 83.88 85 TRP A C 1
ATOM 678 O O . TRP A 1 85 ? 11.554 -6.430 -14.249 1.00 83.88 85 TRP A O 1
ATOM 688 N N . MET A 1 86 ? 10.459 -5.647 -16.057 1.00 79.94 86 MET A N 1
ATOM 689 C CA . MET A 1 86 ? 9.106 -5.868 -15.538 1.00 79.94 86 MET A CA 1
ATOM 690 C C . MET A 1 86 ? 8.810 -7.346 -15.249 1.00 79.94 86 MET A C 1
ATOM 692 O O . MET A 1 86 ? 8.000 -7.662 -14.375 1.00 79.94 86 MET A O 1
ATOM 696 N N . GLN A 1 87 ? 9.449 -8.256 -15.984 1.00 81.12 87 GLN A N 1
ATOM 697 C CA . GLN A 1 87 ? 9.324 -9.703 -15.797 1.00 81.12 87 GLN A CA 1
ATOM 698 C C . GLN A 1 87 ? 10.374 -10.273 -14.828 1.00 81.12 87 GLN A C 1
ATOM 700 O O . GLN A 1 87 ? 10.254 -11.422 -14.386 1.00 81.12 87 GLN A O 1
ATOM 705 N N . GLY A 1 88 ? 11.379 -9.472 -14.467 1.00 83.06 88 GLY A N 1
ATOM 706 C CA . GLY A 1 88 ? 12.516 -9.870 -13.652 1.00 83.06 88 GLY A CA 1
ATOM 707 C C . GLY A 1 88 ? 12.159 -10.215 -12.204 1.00 83.06 88 GLY A C 1
ATOM 708 O O . GLY A 1 88 ? 11.310 -9.590 -11.566 1.00 83.06 88 GLY A O 1
ATOM 709 N N . ASN A 1 89 ? 12.878 -11.191 -11.643 1.00 82.00 89 ASN A N 1
ATOM 710 C CA . ASN A 1 89 ? 12.633 -11.702 -10.288 1.00 82.00 89 ASN A CA 1
ATOM 711 C C . ASN A 1 89 ? 12.793 -10.629 -9.201 1.00 82.00 89 ASN A C 1
ATOM 713 O O . ASN A 1 89 ? 1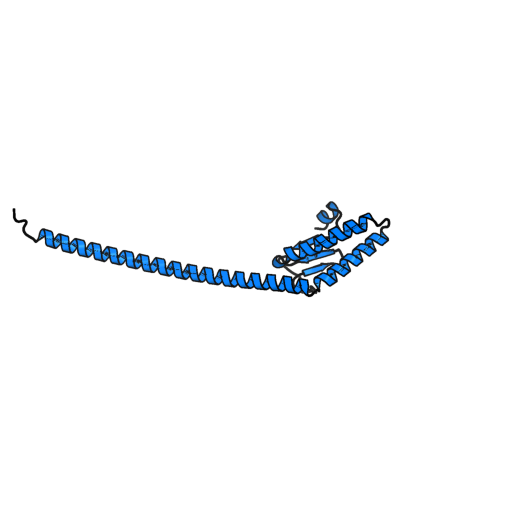1.984 -10.569 -8.286 1.00 82.00 89 ASN A O 1
ATOM 717 N N . LYS A 1 90 ? 13.753 -9.705 -9.347 1.00 79.88 90 LYS A N 1
ATOM 718 C CA . LYS A 1 90 ? 13.951 -8.617 -8.373 1.00 79.88 90 LYS A CA 1
ATOM 719 C C . LYS A 1 90 ? 12.733 -7.702 -8.248 1.00 79.88 90 LYS A C 1
ATOM 721 O O . LYS A 1 90 ? 12.434 -7.232 -7.155 1.00 79.88 90 LYS A O 1
ATOM 726 N N . LEU A 1 91 ? 12.031 -7.432 -9.351 1.00 83.00 91 LEU A N 1
ATOM 727 C CA . LEU A 1 91 ? 10.812 -6.630 -9.296 1.00 83.00 91 LEU A CA 1
ATOM 728 C C . LEU A 1 91 ? 9.671 -7.413 -8.641 1.00 83.00 91 LEU A C 1
ATOM 730 O O . LEU A 1 91 ? 8.919 -6.847 -7.849 1.00 83.00 91 LEU A O 1
ATOM 734 N N . LYS A 1 92 ? 9.580 -8.721 -8.911 1.00 83.94 92 LYS A N 1
ATOM 735 C CA . LYS A 1 92 ? 8.635 -9.607 -8.219 1.00 83.94 92 LYS A CA 1
ATOM 736 C C . LYS A 1 92 ? 8.877 -9.610 -6.709 1.00 83.94 92 LYS A C 1
ATOM 738 O O . LYS A 1 92 ? 7.909 -9.504 -5.965 1.00 83.94 92 LYS A O 1
ATOM 743 N N . ASP A 1 93 ? 10.134 -9.627 -6.266 1.00 84.94 93 ASP A N 1
ATOM 744 C CA . ASP A 1 93 ? 10.487 -9.546 -4.842 1.00 84.94 93 ASP A CA 1
ATOM 745 C C . ASP A 1 93 ? 10.047 -8.213 -4.219 1.00 84.94 93 ASP A C 1
ATOM 747 O O . ASP A 1 93 ? 9.512 -8.182 -3.111 1.00 84.94 93 ASP A O 1
ATOM 751 N N . VAL A 1 94 ? 10.228 -7.096 -4.934 1.00 85.81 94 VAL A N 1
ATOM 752 C CA . VAL A 1 94 ? 9.732 -5.780 -4.494 1.00 85.81 94 VAL A CA 1
ATOM 753 C C . VAL A 1 94 ? 8.208 -5.789 -4.381 1.00 85.81 94 VAL A C 1
ATOM 755 O O . VAL A 1 94 ? 7.668 -5.325 -3.378 1.00 85.81 94 VAL A O 1
ATOM 758 N N . PHE A 1 95 ? 7.504 -6.347 -5.366 1.00 87.44 95 PHE A N 1
ATOM 759 C CA . PHE A 1 95 ? 6.047 -6.460 -5.321 1.00 87.44 95 PHE A CA 1
ATOM 760 C C . PHE A 1 95 ? 5.566 -7.370 -4.191 1.00 87.44 95 PHE A C 1
ATOM 762 O O . PHE A 1 95 ? 4.572 -7.040 -3.554 1.00 87.44 95 PHE A O 1
ATOM 769 N N . ALA A 1 96 ? 6.272 -8.463 -3.900 1.00 88.19 96 ALA A N 1
ATOM 770 C CA . ALA A 1 96 ? 5.952 -9.341 -2.779 1.00 88.19 96 ALA A CA 1
ATOM 771 C C . ALA A 1 96 ? 6.092 -8.616 -1.432 1.00 88.19 96 ALA A C 1
ATOM 773 O O . ALA A 1 96 ? 5.213 -8.728 -0.584 1.00 88.19 96 ALA A O 1
ATOM 774 N N . LYS A 1 97 ? 7.141 -7.803 -1.257 1.00 88.94 97 LYS A N 1
ATOM 775 C CA . LYS A 1 97 ? 7.313 -6.977 -0.049 1.00 88.94 97 LYS A CA 1
ATOM 776 C C . LYS A 1 97 ? 6.223 -5.919 0.107 1.00 88.94 97 LYS A C 1
ATOM 778 O O . LYS A 1 97 ? 5.789 -5.654 1.223 1.00 88.94 97 LYS A O 1
ATOM 783 N N . ILE A 1 98 ? 5.779 -5.312 -0.996 1.00 88.06 98 ILE A N 1
ATOM 784 C CA . ILE A 1 98 ? 4.650 -4.369 -0.980 1.00 88.06 98 ILE A CA 1
ATOM 785 C C . ILE A 1 98 ? 3.364 -5.089 -0.547 1.00 88.06 98 ILE A C 1
ATOM 787 O O . ILE A 1 98 ? 2.626 -4.567 0.288 1.00 88.06 98 ILE A O 1
ATOM 791 N N . ASP A 1 99 ? 3.121 -6.299 -1.057 1.00 89.56 99 ASP A N 1
ATOM 792 C CA . ASP A 1 99 ? 1.956 -7.104 -0.672 1.00 89.56 99 ASP A CA 1
ATOM 793 C C . ASP A 1 99 ? 2.001 -7.506 0.809 1.00 89.56 99 ASP A C 1
ATOM 795 O O . ASP A 1 99 ? 0.992 -7.412 1.509 1.00 89.56 99 ASP A O 1
ATOM 799 N N . GLU A 1 100 ? 3.170 -7.920 1.302 1.00 91.81 100 GLU A N 1
ATOM 800 C CA . GLU A 1 100 ? 3.386 -8.271 2.707 1.00 91.81 100 GLU A CA 1
ATOM 801 C C . GLU A 1 100 ? 3.148 -7.069 3.626 1.00 91.81 100 GLU A C 1
ATOM 803 O O . GLU A 1 100 ? 2.397 -7.175 4.596 1.00 91.81 100 GLU A O 1
ATOM 808 N N . ALA A 1 101 ? 3.707 -5.904 3.281 1.00 87.62 101 ALA A N 1
ATOM 809 C CA . ALA A 1 101 ? 3.480 -4.668 4.020 1.00 87.62 101 ALA A CA 1
ATOM 810 C C . ALA A 1 101 ? 1.988 -4.311 4.067 1.00 87.62 101 ALA A C 1
ATOM 812 O O . ALA A 1 101 ? 1.461 -4.002 5.132 1.00 87.62 101 ALA A O 1
ATOM 813 N N . ARG A 1 102 ? 1.282 -4.426 2.936 1.00 87.25 102 ARG A N 1
ATOM 814 C CA . ARG A 1 102 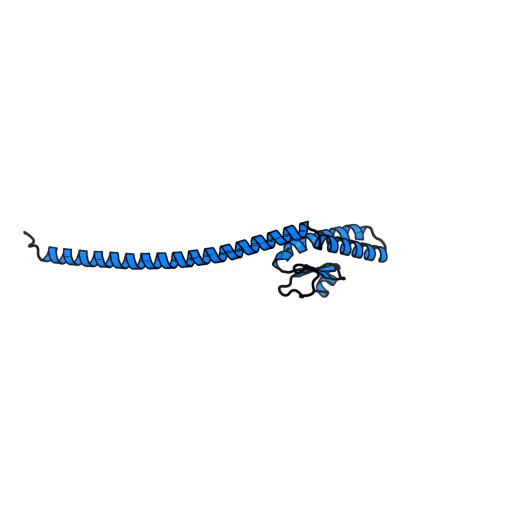? -0.162 -4.173 2.868 1.00 87.25 102 ARG A CA 1
ATOM 815 C C . ARG A 1 102 ? -0.949 -5.130 3.759 1.00 87.25 102 ARG A C 1
ATOM 817 O O . ARG A 1 102 ? -1.854 -4.696 4.470 1.00 87.25 102 ARG A O 1
ATOM 824 N N . LYS A 1 103 ? -0.617 -6.422 3.728 1.00 91.62 103 LYS A N 1
ATOM 825 C CA . LYS A 1 103 ? -1.258 -7.424 4.583 1.00 91.62 103 LYS A CA 1
ATOM 826 C C . LYS A 1 103 ? -1.040 -7.096 6.062 1.00 91.62 103 LYS A C 1
ATOM 828 O O . LYS A 1 103 ? -2.009 -7.056 6.813 1.00 91.62 103 LYS A O 1
ATOM 833 N N . ALA A 1 104 ? 0.194 -6.775 6.446 1.00 91.00 104 ALA A N 1
ATOM 834 C CA . ALA A 1 104 ? 0.530 -6.376 7.808 1.00 91.00 104 ALA A CA 1
ATOM 835 C C . ALA A 1 104 ? -0.210 -5.099 8.244 1.00 91.00 104 ALA A C 1
ATOM 837 O O . ALA A 1 104 ? -0.657 -5.015 9.386 1.00 91.00 104 ALA A O 1
ATOM 838 N N . THR A 1 105 ? -0.397 -4.120 7.350 1.00 91.31 105 THR A N 1
ATOM 839 C CA . THR A 1 105 ? -1.200 -2.920 7.637 1.00 91.31 105 THR A CA 1
ATOM 840 C C . THR A 1 105 ? -2.659 -3.271 7.918 1.00 91.31 105 THR A C 1
ATOM 842 O O . THR A 1 105 ? -3.185 -2.832 8.934 1.00 91.31 105 THR A O 1
ATOM 845 N N . ILE A 1 106 ? -3.291 -4.101 7.082 1.00 92.44 106 ILE A N 1
ATOM 846 C CA . ILE A 1 106 ? -4.688 -4.527 7.280 1.00 92.44 106 ILE A CA 1
ATOM 847 C C . ILE A 1 106 ? -4.843 -5.286 8.605 1.00 92.44 106 ILE A C 1
ATOM 849 O O . ILE A 1 106 ? -5.772 -5.027 9.368 1.00 92.44 106 ILE A O 1
ATOM 853 N N . GLU A 1 107 ? -3.920 -6.203 8.904 1.00 93.50 107 GLU A N 1
ATOM 854 C CA . GLU A 1 107 ? -3.913 -6.940 10.175 1.00 93.50 107 GLU A CA 1
ATOM 855 C C . GLU A 1 107 ? -3.729 -5.998 11.375 1.00 93.50 107 GLU A C 1
ATOM 857 O O . GLU A 1 107 ? -4.394 -6.150 12.400 1.00 93.50 107 GLU A O 1
ATOM 862 N N . THR A 1 108 ? -2.868 -4.986 11.241 1.00 92.81 108 THR A N 1
ATOM 863 C CA . THR A 1 108 ? -2.650 -3.974 12.282 1.00 92.81 108 THR A CA 1
ATOM 864 C C . THR A 1 108 ? -3.896 -3.114 12.497 1.00 92.81 108 THR A C 1
ATOM 866 O O . THR A 1 108 ? -4.261 -2.863 13.643 1.00 92.81 108 THR A O 1
ATOM 869 N N . GLU A 1 109 ? -4.577 -2.687 11.432 1.00 93.31 109 GLU A N 1
ATOM 870 C CA . GLU A 1 109 ? -5.826 -1.919 11.525 1.00 93.31 109 GLU A CA 1
ATOM 871 C C . GLU A 1 109 ? -6.925 -2.707 12.252 1.00 93.31 109 GLU A C 1
ATOM 873 O O . GLU A 1 109 ? -7.559 -2.174 13.166 1.00 93.31 109 GLU A O 1
ATOM 878 N N . ASP A 1 110 ? -7.099 -3.992 11.928 1.00 94.88 110 ASP A N 1
ATOM 879 C CA . ASP A 1 110 ? -8.060 -4.869 12.612 1.00 94.88 110 ASP A CA 1
ATOM 880 C C . ASP A 1 110 ? -7.733 -5.026 14.110 1.00 94.88 110 ASP A C 1
ATOM 882 O O . ASP A 1 110 ? -8.613 -4.919 14.972 1.00 94.88 110 ASP A O 1
ATOM 886 N N . LEU A 1 111 ? -6.454 -5.217 14.451 1.00 94.12 111 LEU A N 1
ATOM 887 C CA . LEU A 1 111 ? -6.010 -5.288 15.846 1.00 94.12 111 LEU A CA 1
ATOM 888 C C . LEU A 1 111 ? -6.259 -3.976 16.599 1.00 94.12 111 LEU A C 1
ATOM 890 O O . LEU A 1 111 ? -6.759 -4.004 17.726 1.00 94.12 111 LEU A O 1
ATOM 894 N N . LEU A 1 112 ? -5.953 -2.831 15.986 1.00 94.00 112 LEU A N 1
ATOM 895 C CA . LEU A 1 112 ? -6.207 -1.517 16.577 1.00 94.00 112 LEU A CA 1
ATOM 896 C C . LEU A 1 112 ? -7.702 -1.298 16.831 1.00 94.00 112 LEU A C 1
ATOM 898 O O . LEU A 1 112 ? -8.075 -0.816 17.902 1.00 94.00 112 LEU A O 1
ATOM 902 N N . GLN A 1 113 ? -8.566 -1.723 15.910 1.00 94.88 113 GLN A N 1
ATOM 903 C CA . GLN A 1 113 ? -10.013 -1.613 16.075 1.00 94.88 113 GLN A CA 1
ATOM 904 C C . GLN A 1 113 ? -10.542 -2.501 17.214 1.00 94.88 113 GLN A C 1
ATOM 906 O O . GLN A 1 113 ? -11.400 -2.083 18.005 1.00 94.88 113 GLN A O 1
ATOM 911 N N . LYS A 1 114 ? -9.998 -3.715 17.362 1.00 94.75 114 LYS A N 1
ATOM 912 C CA . LYS A 1 114 ? -10.304 -4.599 18.500 1.00 94.75 114 LYS A CA 1
ATOM 913 C C . LYS A 1 114 ? -9.859 -3.988 19.827 1.00 94.75 114 LYS A C 1
ATOM 915 O O . LYS A 1 114 ? -10.633 -3.999 20.787 1.00 94.75 114 LYS A O 1
ATOM 920 N N . LEU A 1 115 ? -8.653 -3.418 19.882 1.00 94.00 115 LEU A N 1
ATOM 921 C CA . LEU A 1 115 ? -8.136 -2.735 21.073 1.00 94.00 115 LEU A CA 1
ATOM 922 C C . LEU A 1 115 ? -8.982 -1.516 21.445 1.00 94.00 115 LEU A C 1
ATOM 924 O O . LEU A 1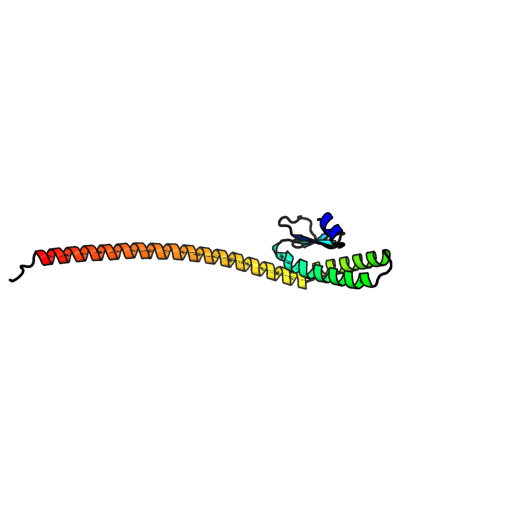 115 ? -9.297 -1.332 22.621 1.00 94.00 115 LEU A O 1
ATOM 928 N N . GLN A 1 116 ? -9.401 -0.722 20.459 1.00 94.44 116 GLN A N 1
ATOM 929 C CA . GLN A 1 116 ? -10.310 0.398 20.681 1.00 94.44 116 GLN A CA 1
ATOM 930 C C . GLN A 1 116 ? -11.618 -0.081 21.323 1.00 94.44 116 GLN A C 1
ATOM 932 O O . GLN A 1 116 ? -12.007 0.416 22.379 1.00 94.44 116 GLN A O 1
ATOM 937 N N . THR A 1 117 ? -12.244 -1.108 20.744 1.00 96.00 117 THR A N 1
ATOM 938 C CA . THR A 1 117 ? -13.499 -1.678 21.260 1.00 96.00 117 THR A CA 1
ATOM 939 C C . THR A 1 117 ? -13.338 -2.200 22.692 1.00 96.00 117 THR A C 1
ATOM 941 O O . THR A 1 117 ? -14.209 -2.006 23.545 1.00 96.00 117 THR A O 1
ATOM 944 N N . TYR A 1 118 ? -12.221 -2.870 22.985 1.00 95.31 118 TYR A N 1
ATOM 945 C CA . TYR A 1 118 ? -11.915 -3.356 24.328 1.00 95.31 118 TYR A CA 1
ATOM 946 C C . TYR A 1 118 ? -11.743 -2.209 25.336 1.00 95.31 118 TYR A C 1
ATOM 948 O O . TYR A 1 118 ? -12.310 -2.256 26.433 1.00 95.31 118 TYR A O 1
ATOM 956 N N . ASN A 1 119 ? -11.005 -1.162 24.964 1.00 95.12 119 ASN A N 1
ATOM 957 C CA . ASN A 1 119 ? -10.799 0.007 25.814 1.00 95.12 119 ASN A CA 1
ATOM 958 C C . ASN A 1 119 ? -12.112 0.741 26.091 1.00 95.12 119 ASN A C 1
ATOM 960 O O . ASN A 1 119 ? -12.379 1.081 27.241 1.00 95.12 119 ASN A O 1
ATOM 964 N N . GLU A 1 120 ? -12.969 0.922 25.087 1.00 96.50 120 GLU A N 1
ATOM 965 C CA . GLU A 1 120 ? -14.292 1.531 25.264 1.00 96.50 120 GLU A CA 1
ATOM 966 C C . GLU A 1 120 ? -15.144 0.749 26.275 1.00 96.50 120 GLU A C 1
ATOM 968 O O . GLU A 1 120 ? -15.727 1.338 27.192 1.00 96.50 120 GLU A O 1
ATOM 973 N N . ARG A 1 121 ? -15.164 -0.588 26.173 1.00 95.88 121 ARG A N 1
ATOM 974 C CA . ARG A 1 121 ? -15.862 -1.457 27.137 1.00 95.88 121 ARG A CA 1
ATOM 975 C C . ARG A 1 121 ? -15.290 -1.328 28.544 1.00 95.88 121 ARG A C 1
ATOM 977 O O . ARG A 1 121 ? -16.050 -1.209 29.506 1.00 95.88 121 ARG A O 1
ATOM 984 N N . THR A 1 122 ? -13.967 -1.333 28.660 1.00 95.56 122 THR A N 1
ATOM 985 C CA . THR A 1 122 ? -13.271 -1.237 29.949 1.00 95.56 122 THR A CA 1
ATOM 986 C C . THR A 1 122 ? -13.556 0.105 30.616 1.00 95.56 122 THR A C 1
ATOM 988 O O . THR A 1 122 ? -13.993 0.137 31.763 1.00 95.56 122 THR A O 1
ATOM 991 N N . VAL A 1 123 ? -13.424 1.210 29.877 1.00 96.00 123 VAL A N 1
ATOM 992 C CA . VAL A 1 123 ? -13.728 2.563 30.366 1.00 96.00 123 VAL A CA 1
ATOM 993 C C . VAL A 1 123 ? -15.182 2.671 30.819 1.00 96.00 123 VAL A C 1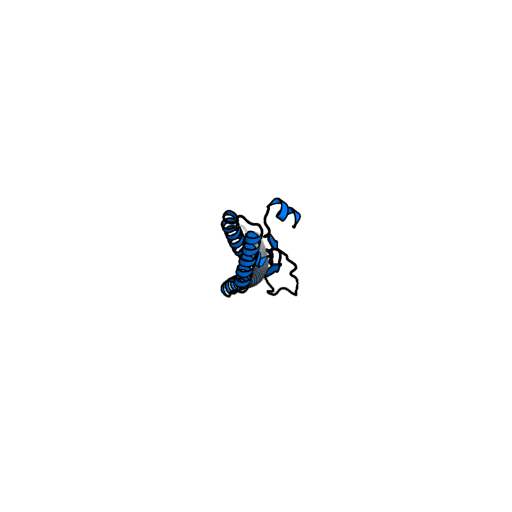
ATOM 995 O O . VAL A 1 123 ? -15.451 3.248 31.874 1.00 96.00 123 VAL A O 1
ATOM 998 N N . LYS A 1 124 ? -16.127 2.107 30.057 1.00 96.62 124 LYS A N 1
ATOM 999 C CA . LYS A 1 124 ? -17.545 2.096 30.434 1.00 96.62 124 LYS A CA 1
ATOM 1000 C C . LYS A 1 124 ? -17.769 1.355 31.755 1.00 96.62 124 LYS A C 1
ATOM 1002 O O . LYS A 1 124 ? -18.369 1.923 32.665 1.00 96.62 124 LYS A O 1
ATOM 1007 N N . SER A 1 125 ? -17.228 0.145 31.886 1.00 96.06 125 SER A N 1
ATOM 1008 C CA . SER A 1 125 ? -17.324 -0.654 33.115 1.00 96.06 125 SER A CA 1
ATOM 1009 C C . SER A 1 125 ? -16.714 0.072 34.322 1.00 96.06 125 SER A C 1
ATOM 1011 O O . SER A 1 125 ? -17.338 0.178 35.378 1.00 96.06 125 SER A O 1
ATOM 1013 N N . SER A 1 126 ? -15.534 0.680 34.159 1.00 93.19 126 SER A N 1
ATOM 1014 C CA . SER A 1 126 ? -14.899 1.468 35.221 1.00 93.19 126 SER A CA 1
ATOM 1015 C C . SER A 1 126 ? -15.737 2.680 35.639 1.00 93.19 126 SER A C 1
ATOM 1017 O O . SER A 1 126 ? -15.803 2.994 36.827 1.00 93.19 126 SER A O 1
ATOM 1019 N N . ARG A 1 127 ? -16.409 3.355 34.694 1.00 94.31 127 ARG A N 1
ATOM 1020 C CA . ARG A 1 127 ? -17.332 4.462 35.004 1.00 94.31 127 ARG A CA 1
ATOM 1021 C C . ARG A 1 127 ? -18.553 3.984 35.782 1.00 94.31 127 ARG A C 1
ATOM 1023 O O . ARG A 1 127 ? -18.920 4.619 36.765 1.00 94.31 127 ARG A O 1
ATOM 1030 N N . GLU A 1 128 ? -19.156 2.870 35.381 1.00 97.19 128 GLU A N 1
ATOM 1031 C CA . GLU A 1 128 ? -20.287 2.273 36.101 1.00 97.19 128 GLU A CA 1
ATOM 1032 C C . GLU A 1 128 ? -19.895 1.882 37.532 1.00 97.19 128 GLU A C 1
ATOM 1034 O O . GLU A 1 128 ? -20.637 2.146 38.479 1.00 97.19 128 GLU A O 1
ATOM 1039 N N . PHE A 1 129 ? -18.700 1.319 37.717 1.00 96.06 129 PHE A N 1
ATOM 1040 C CA . PHE A 1 129 ? -18.179 0.998 39.044 1.00 96.06 129 PHE A CA 1
ATOM 1041 C C . PHE A 1 129 ? -17.912 2.250 39.895 1.00 96.06 129 PHE A C 1
ATOM 1043 O O . PHE A 1 129 ? -18.274 2.284 41.069 1.00 96.06 129 PHE A O 1
ATOM 1050 N N . GLN A 1 130 ? -17.364 3.315 39.302 1.00 95.19 130 GLN A N 1
ATOM 1051 C CA . GLN A 1 130 ? -17.195 4.613 39.970 1.00 95.19 130 GLN A CA 1
ATOM 1052 C C . GLN A 1 130 ? -18.527 5.219 40.433 1.00 95.19 130 GLN A C 1
ATOM 1054 O O . GLN A 1 130 ? -18.605 5.759 41.536 1.00 95.19 130 GLN A O 1
ATOM 1059 N N . ILE A 1 131 ? -19.589 5.103 39.630 1.00 96.88 131 ILE A N 1
ATOM 1060 C CA . ILE A 1 131 ? -20.936 5.543 40.024 1.00 96.88 131 ILE A CA 1
ATOM 1061 C C . ILE A 1 131 ? -21.417 4.760 41.253 1.00 96.88 131 ILE A C 1
ATOM 1063 O O . ILE A 1 131 ? -21.911 5.369 42.199 1.00 96.88 131 ILE A O 1
ATOM 1067 N N . LYS A 1 132 ? -21.215 3.436 41.281 1.00 97.00 132 LYS A N 1
ATOM 1068 C CA . LYS A 1 132 ? -21.578 2.594 42.435 1.00 97.00 132 LYS A CA 1
ATOM 1069 C C . LYS A 1 132 ? -20.822 2.985 43.704 1.00 97.00 132 LYS A C 1
ATOM 1071 O O . LYS A 1 132 ? -21.453 3.160 44.738 1.00 97.00 132 LYS A O 1
ATOM 1076 N N . ILE A 1 133 ? -19.503 3.189 43.615 1.00 95.06 133 ILE A N 1
ATOM 1077 C CA . ILE A 1 133 ? -18.689 3.649 44.754 1.00 95.06 133 ILE A CA 1
ATOM 1078 C C . ILE A 1 133 ? -19.235 4.963 45.313 1.00 95.06 133 ILE A C 1
ATOM 1080 O O . ILE A 1 133 ? -19.380 5.103 46.524 1.00 95.06 133 ILE A O 1
ATOM 1084 N N . ARG A 1 134 ? -19.557 5.928 44.442 1.00 95.25 134 ARG A N 1
ATOM 1085 C CA . ARG A 1 134 ? -20.133 7.205 44.883 1.00 95.25 134 ARG A CA 1
ATOM 1086 C C . ARG A 1 134 ? -21.468 7.013 45.597 1.00 95.25 134 ARG A C 1
ATOM 1088 O O . ARG A 1 134 ? -21.663 7.640 46.632 1.00 95.25 134 ARG A O 1
ATOM 1095 N N . GLY A 1 135 ? -22.332 6.132 45.091 1.00 95.19 135 GLY A N 1
ATOM 1096 C CA . GLY A 1 135 ? -23.585 5.771 45.758 1.00 95.19 135 GLY A CA 1
ATOM 1097 C C . GLY A 1 135 ? -23.351 5.213 47.164 1.00 95.19 135 GLY A C 1
ATOM 1098 O O . GLY A 1 135 ? -23.891 5.746 48.128 1.00 95.19 135 GLY A O 1
ATOM 1099 N N . TRP A 1 136 ? -22.455 4.231 47.307 1.00 95.75 136 TRP A N 1
ATOM 1100 C CA . TRP A 1 136 ? -22.116 3.649 48.614 1.00 95.75 136 TRP A CA 1
ATOM 1101 C C . TRP A 1 136 ? -21.561 4.679 49.605 1.00 95.75 136 TRP A C 1
ATOM 1103 O O . TRP A 1 136 ? -21.889 4.646 50.792 1.00 95.75 136 TRP A O 1
ATOM 1113 N N . LEU A 1 137 ? -20.729 5.614 49.135 1.00 93.62 137 LEU A N 1
ATOM 1114 C CA . LEU A 1 137 ? -20.184 6.685 49.974 1.00 93.62 137 LEU A CA 1
ATOM 1115 C C . LEU A 1 137 ? -21.270 7.675 50.416 1.00 93.62 137 LEU A C 1
ATOM 1117 O O . LEU A 1 137 ? -21.245 8.123 51.562 1.00 93.62 137 LEU A O 1
ATOM 1121 N N . GLN A 1 138 ? -22.229 7.998 49.543 1.00 94.31 138 GLN A N 1
ATOM 1122 C CA . GLN A 1 138 ? -23.368 8.853 49.889 1.00 94.31 138 GLN A CA 1
ATOM 1123 C C . GLN A 1 138 ? -24.256 8.193 50.946 1.00 94.31 138 GLN A C 1
ATOM 1125 O O . GLN A 1 138 ? -24.533 8.817 51.967 1.00 94.31 138 GLN A O 1
ATOM 1130 N N . GLU A 1 139 ? -24.626 6.925 50.746 1.00 94.88 139 GLU A N 1
ATOM 1131 C CA . GLU A 1 139 ? -25.412 6.146 51.714 1.00 94.88 139 GLU A CA 1
ATOM 1132 C C . GLU A 1 139 ? -24.712 6.079 53.079 1.00 94.88 139 GLU A C 1
ATOM 1134 O O . GLU A 1 139 ? -25.315 6.371 54.110 1.00 94.88 139 GLU A O 1
ATOM 1139 N N . SER A 1 140 ? -23.409 5.780 53.091 1.00 90.88 140 SER A N 1
ATOM 1140 C CA . SER A 1 140 ? -22.616 5.749 54.329 1.00 90.88 140 SER A CA 1
ATOM 1141 C C . SER A 1 140 ? -22.591 7.110 55.033 1.00 90.88 140 SER A C 1
ATOM 1143 O O . SER A 1 140 ? -22.705 7.177 56.255 1.00 90.88 140 SER A O 1
ATOM 1145 N N . THR A 1 141 ? -22.469 8.202 54.273 1.00 90.88 141 THR A N 1
ATOM 1146 C CA . THR A 1 141 ? -22.478 9.568 54.822 1.00 90.88 141 THR A CA 1
ATOM 1147 C C . THR A 1 141 ? -23.832 9.907 55.444 1.00 90.88 141 THR A C 1
ATOM 1149 O O . THR A 1 141 ? -23.875 10.492 56.523 1.00 90.88 141 THR A O 1
ATOM 1152 N N . GLN A 1 142 ? -24.932 9.502 54.804 1.00 90.00 142 GLN A N 1
ATOM 1153 C CA . GLN A 1 142 ? -26.280 9.700 55.333 1.00 90.00 142 GLN A CA 1
ATOM 1154 C C . GLN A 1 142 ? -26.473 8.962 56.666 1.00 90.00 142 GLN A C 1
ATOM 1156 O O . GLN A 1 142 ? -26.909 9.573 57.638 1.00 90.00 142 GLN A O 1
ATOM 1161 N N . ILE A 1 143 ? -26.073 7.687 56.743 1.00 90.75 143 ILE A N 1
ATOM 1162 C CA . ILE A 1 143 ? -26.164 6.885 57.976 1.00 90.75 143 ILE A CA 1
ATOM 1163 C C . ILE A 1 143 ? -25.368 7.532 59.118 1.00 90.75 143 ILE A C 1
ATOM 1165 O O . ILE A 1 143 ? -25.845 7.598 60.251 1.00 90.75 143 ILE A O 1
ATOM 1169 N N . LEU A 1 144 ? -24.157 8.023 58.837 1.00 87.94 144 LEU A N 1
ATOM 1170 C CA . LEU A 1 144 ? -23.342 8.713 59.842 1.00 87.94 144 LEU A CA 1
ATOM 1171 C C . LEU A 1 144 ? -23.980 10.030 60.306 1.00 87.94 144 LEU A C 1
ATOM 1173 O O . LEU A 1 144 ? -23.910 10.338 61.494 1.00 87.94 144 LEU A O 1
ATOM 1177 N N . GLY A 1 145 ? -24.624 10.777 59.405 1.00 87.25 145 GLY A N 1
ATOM 1178 C CA . GLY A 1 145 ? -25.394 11.971 59.759 1.00 87.25 145 GLY A CA 1
ATOM 1179 C C . GLY A 1 145 ? -26.566 11.650 60.691 1.00 87.25 145 GLY A C 1
ATOM 1180 O O . GLY A 1 145 ? -26.699 12.263 61.746 1.00 87.25 145 GLY A O 1
ATOM 1181 N N . GLU A 1 146 ? -27.353 10.621 60.366 1.00 88.44 146 GLU A N 1
ATOM 1182 C CA . GLU A 1 146 ? -28.460 10.160 61.219 1.00 88.44 146 GLU A CA 1
ATOM 1183 C C . GLU A 1 146 ? -27.984 9.699 62.606 1.00 88.44 146 GLU A C 1
ATOM 1185 O O . GLU A 1 146 ? -28.677 9.894 63.607 1.00 88.44 146 GLU A O 1
ATOM 1190 N N . LEU A 1 147 ? -26.805 9.072 62.684 1.00 84.31 147 LEU A N 1
ATOM 1191 C CA . LEU A 1 147 ? -26.194 8.691 63.956 1.00 84.31 147 LEU A CA 1
ATOM 1192 C C . LEU A 1 147 ? -25.792 9.924 64.779 1.00 84.31 147 LEU A C 1
ATOM 1194 O O . LEU A 1 147 ? -26.043 9.946 65.982 1.00 84.31 147 LEU A O 1
ATOM 1198 N N . GLN A 1 148 ? -25.193 10.940 64.148 1.00 82.44 148 GLN A N 1
ATOM 1199 C CA . GLN A 1 148 ? -24.816 12.191 64.815 1.00 82.44 148 GLN A CA 1
ATOM 1200 C C . GLN A 1 148 ? -26.028 12.942 65.374 1.00 82.44 148 GLN A C 1
ATOM 1202 O O . GLN A 1 148 ? -25.950 13.444 66.488 1.00 82.44 148 GLN A O 1
ATOM 1207 N N . GLU A 1 149 ? -27.150 12.980 64.653 1.00 83.69 149 GLU A N 1
ATOM 1208 C CA . GLU A 1 149 ? -28.387 13.618 65.134 1.00 83.69 149 GLU A CA 1
ATOM 1209 C C . GLU A 1 149 ? -29.006 12.902 66.346 1.00 83.69 149 GLU A C 1
ATOM 1211 O O . GLU A 1 149 ? -29.679 13.527 67.165 1.00 83.69 149 GLU A O 1
ATOM 1216 N N . LYS A 1 150 ? -28.801 11.585 66.461 1.00 83.31 150 LYS A N 1
ATOM 1217 C CA . LYS A 1 150 ? -29.363 10.753 67.540 1.00 83.31 150 LYS A CA 1
ATOM 1218 C C . LYS A 1 150 ? -28.479 10.670 68.780 1.00 83.31 150 LYS A C 1
ATOM 1220 O O . LYS A 1 150 ? -28.965 10.255 69.833 1.00 83.31 150 LYS A O 1
ATOM 1225 N N . LEU A 1 151 ? -27.199 11.011 68.670 1.00 72.25 151 LEU A N 1
ATOM 1226 C CA . LEU A 1 151 ? -26.308 11.100 69.820 1.00 72.25 151 LEU A CA 1
ATOM 1227 C C . LEU A 1 151 ? -26.574 12.431 70.542 1.00 72.25 151 LEU A C 1
ATOM 1229 O O . LEU A 1 151 ? -26.496 13.481 69.905 1.00 72.25 151 LEU A O 1
ATOM 1233 N N . PRO A 1 152 ? -26.904 12.426 71.847 1.00 59.16 152 PRO A N 1
ATOM 1234 C CA . PRO A 1 152 ? -27.070 13.668 72.585 1.00 59.16 152 PRO A CA 1
ATOM 1235 C C . PRO A 1 152 ? -25.739 14.424 72.575 1.00 59.16 152 PRO A C 1
ATOM 1237 O O . PRO A 1 152 ? -24.690 13.864 72.895 1.00 59.16 152 PRO A O 1
ATOM 1240 N N . LEU A 1 153 ? -25.777 15.695 72.176 1.00 59.28 153 LEU A N 1
ATOM 1241 C CA . LEU A 1 153 ? -24.664 16.604 72.408 1.00 59.28 153 LEU A CA 1
ATOM 1242 C C . LEU A 1 153 ? -24.623 16.852 73.915 1.00 59.28 153 LEU A C 1
ATOM 1244 O O . LEU A 1 153 ? -25.458 17.590 74.433 1.00 59.28 153 LEU A O 1
ATOM 1248 N N . ASP A 1 154 ? -23.688 16.201 74.607 1.00 53.84 154 ASP A N 1
ATOM 1249 C CA . ASP A 1 154 ? -23.315 16.589 75.965 1.00 53.84 154 ASP A CA 1
ATOM 1250 C C . ASP A 1 154 ? -22.796 18.036 75.903 1.00 53.84 154 ASP A C 1
ATOM 1252 O O . ASP A 1 154 ? -21.682 18.305 75.445 1.00 53.84 154 ASP A O 1
ATOM 1256 N N . SER A 1 155 ? -23.674 18.968 76.277 1.00 48.25 155 SER A N 1
ATOM 1257 C CA . SER A 1 155 ? -23.392 20.377 76.567 1.00 48.25 155 SER A CA 1
ATOM 1258 C C . SER A 1 155 ? -22.884 20.555 77.988 1.00 48.25 155 SER A C 1
ATOM 1260 O O . SER A 1 155 ? -23.507 19.938 78.884 1.00 48.25 155 SER A O 1
#

InterPro domains:
  IPR019219 Protein of unknown function DUF2130 [PF09903] (2-138)

Radius of gyration: 34.49 Å; chains: 1; bounding box: 54×32×114 Å